Protein AF-A0A418GK72-F1 (afdb_monomer_lite)

Radius of gyration: 14.71 Å; chains: 1; bounding box: 32×18×40 Å

Organism: Escherichia coli (NCBI:txid562)

Structure (mmCIF, N/CA/C/O backbone):
data_AF-A0A418GK72-F1
#
_entry.id   AF-A0A418GK72-F1
#
loop_
_atom_site.group_PDB
_atom_site.id
_atom_site.type_symbol
_atom_site.label_atom_id
_atom_site.label_alt_id
_atom_site.label_comp_id
_atom_site.label_asym_id
_atom_site.label_entity_id
_atom_site.label_seq_id
_atom_site.pdbx_PDB_ins_code
_atom_site.Cartn_x
_atom_site.Cartn_y
_atom_site.Cartn_z
_atom_site.occupancy
_atom_site.B_iso_or_equiv
_atom_site.auth_seq_id
_atom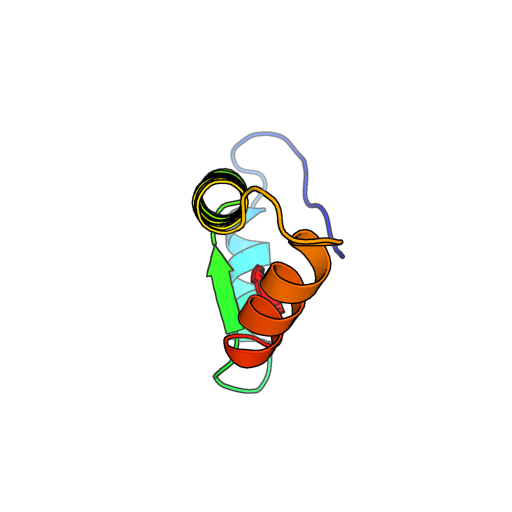_site.auth_comp_id
_atom_site.auth_asym_id
_atom_site.auth_atom_id
_atom_site.pdbx_PDB_model_num
ATOM 1 N N . GLY A 1 1 ? 2.263 -13.374 -2.841 1.00 64.38 1 GLY A N 1
ATOM 2 C CA . GLY A 1 1 ? 2.939 -12.110 -3.199 1.00 64.38 1 GLY A CA 1
ATOM 3 C C . GLY A 1 1 ? 4.109 -12.394 -4.121 1.00 64.38 1 GLY A C 1
ATOM 4 O O . GLY A 1 1 ? 4.589 -13.520 -4.126 1.00 64.38 1 GLY A O 1
ATOM 5 N N . LEU A 1 2 ? 4.549 -11.397 -4.890 1.00 73.00 2 LEU A N 1
ATOM 6 C CA . LEU A 1 2 ? 5.711 -11.462 -5.784 1.00 73.00 2 LEU A CA 1
ATOM 7 C C . LEU A 1 2 ? 6.712 -10.381 -5.355 1.00 73.00 2 LEU A C 1
ATOM 9 O O . LEU A 1 2 ? 6.332 -9.221 -5.234 1.00 73.00 2 LEU A O 1
ATOM 13 N N . TYR A 1 3 ? 7.976 -10.745 -5.134 1.00 78.06 3 TYR A N 1
ATOM 14 C CA . TYR A 1 3 ? 9.035 -9.797 -4.779 1.00 78.06 3 TYR A CA 1
ATOM 15 C C . TYR A 1 3 ? 10.093 -9.755 -5.882 1.00 78.06 3 TYR A C 1
ATOM 17 O O . TYR A 1 3 ? 10.805 -10.732 -6.109 1.00 78.06 3 TYR A O 1
ATOM 25 N N . MET A 1 4 ? 10.187 -8.625 -6.586 1.00 78.88 4 MET A N 1
ATOM 26 C CA . MET A 1 4 ? 11.160 -8.437 -7.661 1.00 78.88 4 MET A CA 1
ATOM 27 C C . MET A 1 4 ? 12.414 -7.724 -7.157 1.00 78.88 4 MET A C 1
ATOM 29 O O . MET A 1 4 ? 12.368 -6.543 -6.814 1.00 78.88 4 MET A O 1
ATOM 33 N N . TRP A 1 5 ? 13.557 -8.411 -7.196 1.00 82.12 5 TRP A N 1
ATOM 34 C CA . TRP A 1 5 ? 14.858 -7.846 -6.833 1.00 82.12 5 TRP A CA 1
ATOM 35 C C . TRP A 1 5 ? 15.858 -7.941 -7.995 1.00 82.12 5 TRP A C 1
ATOM 37 O O . TRP A 1 5 ? 15.723 -8.764 -8.895 1.00 82.12 5 TRP A O 1
ATOM 47 N N . GLY A 1 6 ? 16.859 -7.059 -8.004 1.00 85.94 6 GLY A N 1
ATOM 48 C CA . GLY A 1 6 ? 17.939 -7.070 -8.995 1.00 85.94 6 GLY A CA 1
ATOM 49 C C . GLY A 1 6 ? 18.584 -5.698 -9.172 1.00 85.94 6 GLY A C 1
ATOM 50 O O . GLY A 1 6 ? 18.044 -4.690 -8.713 1.00 85.94 6 GLY A O 1
ATOM 51 N N . GLY A 1 7 ? 19.717 -5.643 -9.877 1.00 87.25 7 GLY A N 1
ATOM 52 C CA . GLY A 1 7 ? 20.473 -4.405 -10.112 1.00 87.25 7 GLY A CA 1
ATOM 53 C C . GLY A 1 7 ? 19.689 -3.293 -10.829 1.00 87.25 7 GLY A C 1
ATOM 54 O O . GLY A 1 7 ? 18.594 -3.508 -11.363 1.00 87.25 7 GLY A O 1
ATOM 55 N N . VAL A 1 8 ? 20.247 -2.080 -10.833 1.00 86.88 8 VAL A N 1
ATOM 56 C CA . VAL A 1 8 ? 19.676 -0.907 -11.523 1.00 86.88 8 VAL A CA 1
ATOM 57 C C . VAL A 1 8 ? 19.567 -1.181 -13.033 1.00 86.88 8 VAL A C 1
ATOM 59 O O . VAL A 1 8 ? 20.383 -1.907 -13.597 1.00 86.88 8 VAL A O 1
ATOM 62 N N . GLY A 1 9 ? 18.519 -0.664 -13.684 1.00 87.69 9 GLY A N 1
ATOM 63 C CA . GLY A 1 9 ? 18.344 -0.772 -15.142 1.00 87.69 9 GLY A CA 1
ATOM 64 C C . GLY A 1 9 ? 17.845 -2.125 -15.672 1.00 87.69 9 GLY A C 1
ATOM 65 O O . GLY A 1 9 ? 17.765 -2.312 -16.877 1.00 87.69 9 GLY A O 1
ATOM 66 N N . ARG A 1 10 ? 17.467 -3.075 -14.806 1.00 89.25 10 ARG A N 1
ATOM 67 C CA . ARG A 1 10 ? 17.012 -4.425 -15.214 1.00 89.25 10 ARG A CA 1
ATOM 68 C C . ARG A 1 10 ? 15.515 -4.542 -15.547 1.00 89.25 10 ARG A C 1
ATOM 70 O O . ARG A 1 10 ? 14.968 -5.633 -15.496 1.00 89.25 10 ARG A O 1
ATOM 77 N N . GLY A 1 11 ? 14.828 -3.428 -15.807 1.00 87.81 11 GLY A N 1
ATOM 78 C CA . GLY A 1 11 ? 13.419 -3.444 -16.232 1.00 87.81 11 GLY A CA 1
ATOM 79 C C . GLY A 1 11 ? 12.379 -3.798 -15.156 1.00 87.81 11 GLY A C 1
ATOM 80 O O . GLY A 1 11 ? 11.210 -3.945 -15.483 1.00 87.81 11 GLY A O 1
ATOM 81 N N . LYS A 1 12 ? 12.757 -3.889 -13.872 1.00 89.31 12 LYS A N 1
ATOM 82 C CA . LYS A 1 12 ? 11.827 -4.226 -12.770 1.00 89.31 12 LYS A CA 1
ATOM 83 C C . LYS A 1 12 ? 10.607 -3.300 -12.706 1.00 89.31 12 LYS A C 1
ATOM 85 O O . LYS A 1 12 ? 9.491 -3.770 -12.525 1.00 89.31 12 LYS A O 1
ATOM 90 N N . THR A 1 13 ? 10.825 -1.994 -12.882 1.00 85.94 13 THR A N 1
ATOM 91 C CA . THR A 1 13 ? 9.744 -0.998 -12.910 1.00 85.94 13 THR A CA 1
ATOM 92 C C . THR A 1 13 ? 8.787 -1.262 -14.066 1.00 85.94 13 THR A C 1
ATOM 94 O O . THR A 1 13 ? 7.585 -1.324 -13.854 1.00 85.94 13 THR A O 1
ATOM 97 N N . TRP A 1 14 ? 9.328 -1.515 -15.259 1.00 87.00 14 TRP A N 1
ATOM 98 C CA . TRP A 1 14 ? 8.533 -1.801 -16.451 1.00 87.00 14 TRP A CA 1
ATOM 99 C C . TRP A 1 14 ? 7.702 -3.083 -16.304 1.00 87.00 14 TRP A C 1
ATOM 101 O O . TRP A 1 14 ? 6.536 -3.108 -16.683 1.00 87.00 14 TRP A O 1
ATOM 111 N N . LEU A 1 15 ? 8.267 -4.128 -15.689 1.00 87.06 15 LEU A N 1
ATOM 112 C CA . LEU A 1 15 ? 7.541 -5.369 -15.414 1.00 87.06 15 LEU A CA 1
ATOM 113 C C . LEU A 1 15 ? 6.413 -5.147 -14.392 1.00 87.06 15 LEU A C 1
ATOM 115 O O . LEU A 1 15 ? 5.305 -5.633 -14.610 1.00 87.06 15 LEU A O 1
ATOM 119 N N . MET A 1 16 ? 6.648 -4.357 -13.332 1.00 86.56 16 MET A N 1
ATOM 120 C CA . MET A 1 16 ? 5.573 -3.960 -12.406 1.00 86.56 16 MET A CA 1
ATOM 121 C C . MET A 1 16 ? 4.475 -3.167 -13.116 1.00 86.56 16 MET A C 1
ATOM 123 O O . MET A 1 16 ? 3.300 -3.378 -12.834 1.00 86.56 16 MET A O 1
ATOM 127 N N . ASP A 1 17 ? 4.838 -2.274 -14.037 1.00 88.00 17 ASP A N 1
ATOM 128 C CA . ASP A 1 17 ? 3.868 -1.455 -14.766 1.00 88.00 17 ASP A CA 1
ATOM 129 C C . ASP A 1 17 ? 3.003 -2.306 -15.695 1.00 88.00 17 ASP A C 1
ATOM 131 O O . ASP A 1 17 ? 1.784 -2.147 -15.710 1.00 88.00 17 ASP A O 1
ATOM 135 N N . LEU A 1 18 ? 3.603 -3.259 -16.411 1.00 88.38 18 LEU A N 1
ATOM 136 C CA . LEU A 1 18 ? 2.859 -4.223 -17.220 1.00 88.38 18 LEU A CA 1
ATOM 137 C C . LEU A 1 18 ? 1.942 -5.101 -16.374 1.00 88.38 18 LEU A C 1
ATOM 139 O O . LEU A 1 18 ? 0.780 -5.284 -16.730 1.00 88.38 18 LEU A O 1
ATOM 143 N N . PHE A 1 19 ? 2.439 -5.619 -15.249 1.00 87.12 19 PHE A N 1
ATOM 144 C CA . PHE A 1 19 ? 1.626 -6.392 -14.315 1.00 87.12 19 PHE A CA 1
ATOM 145 C C . PHE A 1 19 ? 0.417 -5.570 -13.853 1.00 87.12 19 PHE A C 1
ATOM 147 O O . PHE A 1 19 ? -0.721 -5.998 -14.043 1.00 87.12 19 PHE A O 1
ATOM 154 N N . TYR A 1 20 ? 0.653 -4.351 -13.361 1.00 87.50 20 TYR A N 1
ATOM 155 C CA . TYR A 1 20 ? -0.397 -3.429 -12.938 1.00 87.50 20 TYR A CA 1
ATOM 156 C C . TYR A 1 20 ? -1.420 -3.166 -14.049 1.00 87.50 20 TYR A C 1
ATOM 158 O O . TYR A 1 20 ? -2.625 -3.216 -13.812 1.00 87.50 20 TYR A O 1
ATOM 166 N N . GLN A 1 21 ? -0.968 -2.907 -15.277 1.00 87.56 21 GLN A N 1
ATOM 167 C CA . GLN A 1 21 ? -1.845 -2.645 -16.421 1.00 87.56 21 GLN A CA 1
ATOM 168 C C . GLN A 1 21 ? -2.667 -3.874 -16.822 1.00 87.56 21 GLN A C 1
ATOM 170 O O . GLN A 1 21 ? -3.840 -3.725 -17.149 1.00 87.56 21 GLN A O 1
ATOM 175 N N . SER A 1 22 ? -2.083 -5.071 -16.742 1.00 89.00 22 SER A N 1
ATOM 176 C CA . SER A 1 22 ? -2.735 -6.331 -17.117 1.00 89.00 22 SER A CA 1
ATOM 177 C C . SER A 1 22 ? -3.831 -6.787 -16.148 1.00 89.00 22 SER A C 1
ATOM 179 O O . SER A 1 22 ? -4.685 -7.584 -16.532 1.00 89.00 22 SER A O 1
ATOM 181 N N . LEU A 1 23 ? -3.824 -6.296 -14.903 1.00 87.69 23 LEU A N 1
ATOM 182 C CA . LEU A 1 23 ? -4.827 -6.673 -13.909 1.00 87.69 23 LEU A CA 1
ATOM 183 C C . LEU A 1 23 ? -6.216 -6.138 -14.298 1.00 87.69 23 LEU A C 1
ATOM 185 O O . LEU A 1 23 ? -6.353 -4.927 -14.516 1.00 87.69 23 LEU A O 1
ATOM 189 N N . PRO A 1 24 ? -7.251 -6.995 -14.344 1.00 86.06 24 PRO A N 1
ATOM 190 C CA . PRO A 1 24 ? -8.615 -6.555 -14.597 1.00 86.06 24 PRO A CA 1
ATOM 191 C C . PRO A 1 24 ? -9.165 -5.772 -13.396 1.00 86.06 24 PRO A C 1
ATOM 193 O O . PRO A 1 24 ? -8.874 -6.091 -12.245 1.00 86.06 24 PRO A O 1
ATOM 196 N N . GLY A 1 25 ? -9.994 -4.766 -13.673 1.00 84.94 25 GLY A N 1
ATOM 197 C CA . GLY A 1 25 ? -10.646 -3.946 -12.652 1.00 84.94 25 GLY A CA 1
ATOM 198 C C . GLY A 1 25 ? -9.865 -2.696 -12.233 1.00 84.94 25 GLY A C 1
ATOM 199 O O . GLY A 1 25 ? -8.707 -2.483 -12.599 1.00 84.94 25 GLY A O 1
ATOM 200 N N . GLU A 1 26 ? -10.548 -1.846 -11.467 1.00 84.25 26 GLU A N 1
ATOM 201 C CA . GLU A 1 26 ? -10.047 -0.532 -11.038 1.00 84.25 26 GLU A CA 1
ATOM 202 C C . GLU A 1 26 ? -9.574 -0.517 -9.577 1.00 84.25 26 GLU A C 1
ATOM 204 O O . GLU A 1 26 ? -8.862 0.396 -9.167 1.00 84.25 26 GLU A O 1
ATOM 209 N N . ARG A 1 27 ? -9.899 -1.555 -8.791 1.00 88.56 27 ARG A N 1
ATOM 210 C CA . ARG A 1 27 ? -9.506 -1.705 -7.376 1.00 88.56 27 ARG A CA 1
ATOM 211 C C . ARG A 1 27 ? -8.076 -2.235 -7.234 1.00 88.56 27 ARG A C 1
ATOM 213 O O . ARG A 1 27 ? -7.818 -3.214 -6.540 1.00 88.56 27 ARG A O 1
ATOM 220 N N . LYS A 1 28 ? -7.141 -1.593 -7.925 1.00 88.44 28 LYS A N 1
ATOM 221 C CA . LYS A 1 28 ? -5.703 -1.859 -7.854 1.00 88.44 28 LYS A CA 1
ATOM 222 C C . LYS A 1 28 ? -4.985 -0.575 -7.474 1.00 88.44 28 LYS A C 1
ATOM 224 O O . LYS A 1 28 ? -5.295 0.492 -7.998 1.00 88.44 28 LYS A O 1
ATOM 229 N N . GLN A 1 29 ? -4.018 -0.674 -6.575 1.00 86.50 29 GLN A N 1
ATOM 230 C CA . GLN A 1 29 ? -3.198 0.453 -6.149 1.00 86.50 29 GLN A CA 1
ATOM 231 C C . GLN A 1 29 ? -1.726 0.149 -6.385 1.00 86.50 29 GLN A C 1
ATOM 233 O O . GLN A 1 29 ? -1.254 -0.957 -6.128 1.00 86.50 29 GLN A O 1
ATOM 238 N N . ARG A 1 30 ? -1.002 1.162 -6.867 1.00 87.12 30 ARG A N 1
ATOM 239 C CA . ARG A 1 30 ? 0.453 1.130 -7.013 1.00 87.12 30 ARG A CA 1
ATOM 240 C C . ARG A 1 30 ? 1.067 1.953 -5.889 1.00 87.12 30 ARG A C 1
ATOM 242 O O . ARG A 1 30 ? 0.918 3.175 -5.870 1.00 87.12 30 ARG A O 1
ATOM 249 N N . LEU A 1 31 ? 1.727 1.296 -4.944 1.00 86.62 31 LEU A N 1
ATOM 250 C CA . LEU A 1 31 ? 2.239 1.910 -3.728 1.00 86.62 31 LEU A CA 1
ATOM 251 C C . LEU A 1 31 ? 3.632 1.379 -3.405 1.00 86.62 31 LEU A C 1
ATOM 253 O O . LEU A 1 31 ? 3.848 0.192 -3.192 1.00 86.62 31 LEU A O 1
ATOM 257 N N . HIS A 1 32 ? 4.594 2.290 -3.273 1.00 85.94 32 HIS A N 1
ATOM 258 C CA . HIS A 1 32 ? 5.917 1.911 -2.795 1.00 85.94 32 HIS A CA 1
ATOM 259 C C . HIS A 1 32 ? 5.849 1.372 -1.364 1.00 85.94 32 HIS A C 1
ATOM 261 O O . HIS A 1 32 ? 5.237 1.992 -0.493 1.00 85.94 32 HIS A O 1
ATOM 267 N N . PHE A 1 33 ? 6.572 0.281 -1.100 1.00 82.69 33 PHE A N 1
ATOM 268 C CA . PHE A 1 33 ? 6.604 -0.384 0.206 1.00 82.69 33 PHE A CA 1
ATOM 269 C C . PHE A 1 33 ? 6.860 0.575 1.382 1.00 82.69 33 PHE A C 1
ATOM 271 O O . PHE A 1 33 ? 6.204 0.483 2.412 1.00 82.69 33 PHE A O 1
ATOM 278 N N . HIS A 1 34 ? 7.757 1.553 1.220 1.00 86.56 34 HIS A N 1
ATOM 279 C CA . HIS A 1 34 ? 8.012 2.553 2.262 1.00 86.56 34 HIS A CA 1
ATOM 280 C C . HIS A 1 34 ? 6.764 3.390 2.599 1.00 86.56 34 HIS A C 1
ATOM 282 O O . HIS A 1 34 ? 6.492 3.673 3.761 1.00 86.56 34 HIS A O 1
ATOM 288 N N . ARG A 1 35 ? 5.979 3.777 1.587 1.00 89.31 35 ARG A N 1
ATOM 289 C CA . ARG A 1 35 ? 4.736 4.539 1.770 1.00 89.31 35 ARG A CA 1
ATOM 290 C C . ARG A 1 35 ? 3.640 3.666 2.387 1.00 89.31 35 ARG A C 1
ATOM 292 O O . ARG A 1 35 ? 2.890 4.158 3.222 1.00 89.31 35 ARG A O 1
ATOM 299 N N . PHE A 1 36 ? 3.594 2.385 2.017 1.00 90.62 36 PHE A N 1
ATOM 300 C CA . PHE A 1 36 ? 2.726 1.391 2.651 1.00 90.62 36 PHE A CA 1
ATOM 301 C C . PHE A 1 36 ? 3.022 1.263 4.148 1.00 90.62 36 PHE A C 1
ATOM 303 O O . PHE A 1 36 ? 2.127 1.449 4.967 1.00 90.62 36 PHE A O 1
ATOM 310 N N . MET A 1 37 ? 4.285 1.029 4.512 1.00 92.88 37 MET A N 1
ATOM 311 C CA . MET A 1 37 ? 4.675 0.870 5.912 1.00 92.88 37 MET A CA 1
ATOM 312 C C . MET A 1 37 ? 4.418 2.131 6.734 1.00 92.88 37 MET A C 1
ATOM 314 O O . MET A 1 37 ? 3.951 2.011 7.864 1.00 92.88 37 MET A O 1
ATOM 318 N N . LEU A 1 38 ? 4.655 3.320 6.167 1.00 94.44 38 LEU A N 1
ATOM 319 C CA . LEU A 1 38 ? 4.341 4.585 6.831 1.00 94.44 38 LEU A CA 1
ATOM 320 C C . LEU A 1 38 ? 2.853 4.666 7.204 1.00 94.44 38 LEU A C 1
ATOM 322 O O . LEU A 1 38 ? 2.536 4.899 8.366 1.00 94.44 38 LEU A O 1
ATOM 326 N N . ARG A 1 39 ? 1.955 4.37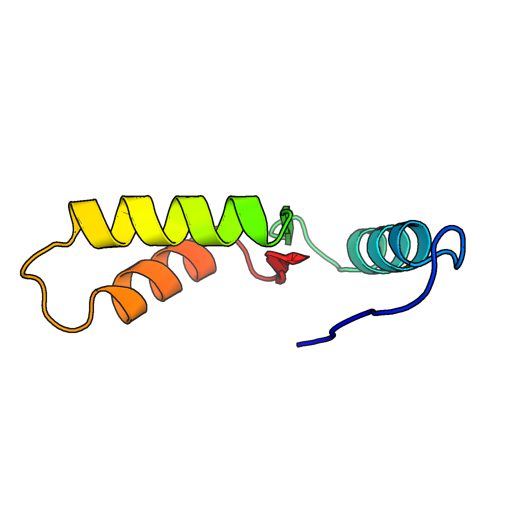4 6.254 1.00 92.94 39 ARG A N 1
ATOM 327 C CA . ARG A 1 39 ? 0.507 4.357 6.507 1.00 92.94 39 ARG A CA 1
ATOM 328 C C . ARG A 1 39 ? 0.123 3.332 7.578 1.00 92.94 39 ARG A C 1
ATOM 330 O O . ARG A 1 39 ? -0.654 3.646 8.471 1.00 92.94 39 ARG A O 1
ATOM 337 N N . VAL A 1 40 ? 0.691 2.125 7.527 1.00 94.75 40 VAL A N 1
ATOM 338 C CA . VAL A 1 40 ? 0.452 1.098 8.558 1.00 94.75 40 VAL A CA 1
ATOM 339 C C . VAL A 1 40 ? 0.865 1.606 9.943 1.00 94.75 40 VAL A C 1
ATOM 341 O O . VAL A 1 40 ? 0.135 1.400 10.905 1.00 94.75 40 VAL A O 1
ATOM 344 N N . HIS A 1 41 ? 2.003 2.296 10.061 1.00 95.25 41 HIS A N 1
ATOM 345 C CA . HIS A 1 41 ? 2.475 2.830 11.343 1.00 95.25 41 HIS A CA 1
ATOM 346 C C . HIS A 1 41 ? 1.584 3.961 11.871 1.00 95.25 41 HIS A C 1
ATOM 348 O O . HIS A 1 41 ? 1.312 4.020 13.072 1.00 95.25 41 HIS A O 1
ATOM 354 N N . GLU A 1 42 ? 1.106 4.838 10.988 1.00 95.81 42 GLU A N 1
ATOM 355 C CA . GLU A 1 42 ? 0.142 5.888 11.332 1.00 95.81 42 GLU A CA 1
ATOM 356 C C . GLU A 1 42 ? -1.165 5.279 11.862 1.00 95.81 42 GLU A C 1
ATOM 358 O O . GLU A 1 42 ? -1.638 5.670 12.931 1.00 95.81 42 GLU A O 1
ATOM 363 N N . GLU A 1 43 ? -1.711 4.263 11.184 1.00 95.00 43 GLU A N 1
ATOM 364 C CA . GLU A 1 43 ? -2.938 3.591 11.630 1.00 95.00 43 GLU A CA 1
ATOM 365 C C . GLU A 1 43 ? -2.739 2.784 12.921 1.00 95.00 43 GLU A C 1
ATOM 367 O O . GLU A 1 43 ? -3.597 2.829 13.801 1.00 95.00 43 GLU A O 1
ATOM 372 N N . LEU A 1 44 ? -1.596 2.112 13.094 1.00 95.56 44 LEU A N 1
ATOM 373 C CA . LEU A 1 44 ? -1.248 1.434 14.349 1.00 95.56 44 LEU A CA 1
ATOM 374 C C . LEU A 1 44 ? -1.177 2.410 15.525 1.00 95.56 44 LEU A C 1
ATOM 376 O O . LEU A 1 44 ? -1.615 2.083 16.626 1.00 95.56 44 LEU A O 1
ATOM 380 N N . THR A 1 45 ? -0.646 3.611 15.291 1.00 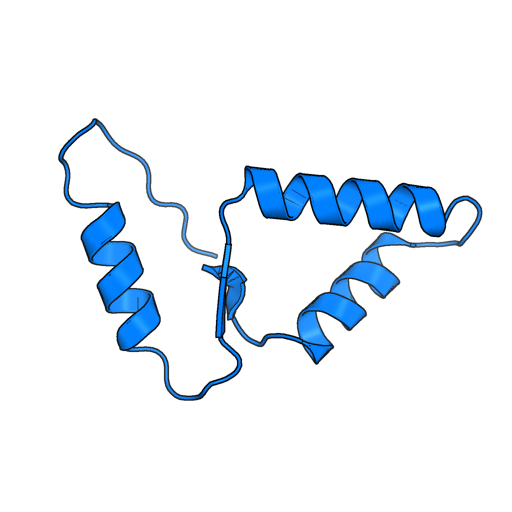95.62 45 THR A N 1
ATOM 381 C CA . THR A 1 45 ? -0.588 4.666 16.310 1.00 95.62 45 THR A CA 1
ATOM 382 C C . THR A 1 45 ? -1.995 5.144 16.673 1.00 95.62 45 THR A C 1
ATOM 384 O O . THR A 1 45 ? -2.307 5.298 17.850 1.0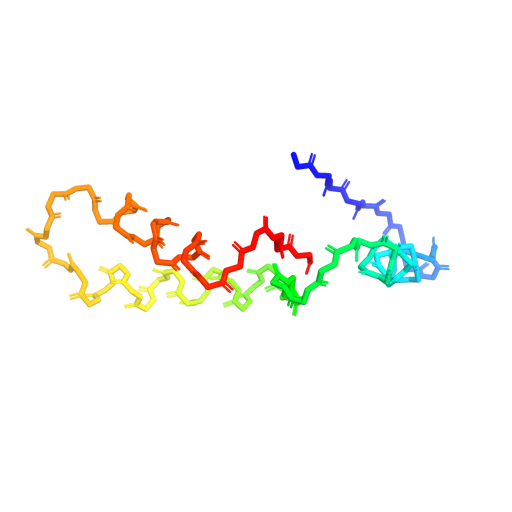0 95.62 45 THR A O 1
ATOM 387 N N . ALA A 1 46 ? -2.871 5.321 15.681 1.00 94.56 46 ALA A N 1
ATOM 388 C CA . ALA A 1 46 ? -4.260 5.724 15.902 1.00 94.56 46 ALA A CA 1
ATOM 389 C C . ALA A 1 46 ? -5.110 4.644 16.600 1.00 94.56 46 ALA A C 1
ATOM 391 O O . ALA A 1 46 ? -6.066 4.971 17.298 1.00 94.56 46 ALA A O 1
ATOM 392 N N . LEU A 1 47 ? -4.769 3.366 16.418 1.00 94.81 47 LEU A N 1
ATOM 393 C CA . LEU A 1 47 ? -5.455 2.214 17.014 1.00 94.81 47 LEU A CA 1
ATOM 394 C C . LEU A 1 47 ? -4.775 1.706 18.298 1.00 94.81 47 LEU A C 1
ATOM 396 O O . LEU A 1 47 ? -5.044 0.586 18.736 1.00 94.81 47 LEU A O 1
ATOM 400 N N . GLN A 1 48 ? -3.901 2.506 18.918 1.00 91.50 48 GLN A N 1
ATOM 401 C CA . GLN A 1 48 ? -3.247 2.131 20.171 1.00 91.50 48 GLN A CA 1
ATOM 402 C C . GLN A 1 48 ? -4.265 1.720 21.244 1.00 91.50 48 GLN A C 1
ATOM 404 O O . GLN A 1 48 ? -5.237 2.421 21.514 1.00 91.50 48 GLN A O 1
ATOM 409 N N . GLY A 1 49 ? -4.014 0.569 21.873 1.00 90.44 49 GLY A N 1
ATOM 410 C CA . GLY A 1 49 ? -4.877 0.009 22.915 1.00 90.44 49 GLY A CA 1
ATOM 411 C C . GLY A 1 49 ? -6.027 -0.864 22.404 1.00 90.44 49 GLY A C 1
ATOM 412 O O . GLY A 1 49 ? -6.708 -1.471 23.227 1.00 90.44 49 GLY A O 1
ATOM 413 N N . GLN A 1 50 ? -6.232 -0.981 21.086 1.00 89.75 50 GLN A N 1
ATOM 414 C CA . GLN A 1 50 ? -7.113 -2.010 20.529 1.00 89.75 50 GLN A CA 1
ATOM 415 C C . GLN A 1 50 ? -6.412 -3.368 20.459 1.00 89.75 50 GLN A C 1
ATOM 417 O O . GLN A 1 50 ? -5.198 -3.455 20.268 1.00 89.75 50 GLN A O 1
ATOM 422 N N . THR A 1 51 ? -7.196 -4.431 20.610 1.00 91.12 51 THR A N 1
ATOM 423 C CA . THR A 1 51 ? -6.750 -5.806 20.382 1.00 91.12 51 THR A CA 1
ATOM 424 C C . THR A 1 51 ? -6.672 -6.057 18.876 1.00 91.12 51 THR A C 1
ATOM 426 O O . THR A 1 51 ? -7.577 -5.670 18.144 1.00 91.12 51 THR A O 1
ATOM 429 N N . ASP A 1 52 ? -5.572 -6.656 18.422 1.00 91.00 52 ASP A N 1
ATOM 430 C CA . ASP A 1 52 ? -5.324 -7.030 17.022 1.00 91.00 52 ASP A CA 1
ATOM 431 C C . ASP A 1 52 ? -5.538 -5.906 15.977 1.00 91.00 52 ASP A C 1
ATOM 433 O O . ASP A 1 52 ? -6.187 -6.101 14.948 1.00 91.00 52 ASP A O 1
ATOM 437 N N . PRO A 1 53 ? -4.928 -4.715 16.162 1.00 91.75 53 PRO A N 1
ATOM 438 C CA . PRO A 1 53 ? -5.146 -3.563 15.282 1.00 91.75 53 PRO A CA 1
ATOM 439 C C . PRO A 1 53 ? -4.699 -3.817 13.834 1.00 91.75 53 PRO A C 1
ATOM 441 O O . PRO A 1 53 ? -5.187 -3.166 12.914 1.00 91.75 53 PRO A O 1
ATOM 444 N N . LEU A 1 54 ? -3.793 -4.775 13.610 1.00 93.12 54 LEU A N 1
ATOM 445 C CA . LEU A 1 54 ? -3.364 -5.173 12.270 1.00 93.12 54 LEU A CA 1
ATOM 446 C C . LEU A 1 54 ? -4.482 -5.829 11.454 1.00 93.12 54 LEU A C 1
ATOM 448 O O . LEU A 1 54 ? -4.504 -5.630 10.242 1.00 93.12 54 LEU A O 1
ATOM 452 N N . GLU A 1 55 ? -5.400 -6.571 12.079 1.00 94.12 55 GLU A N 1
ATOM 453 C CA . GLU A 1 55 ? -6.540 -7.162 11.363 1.00 94.12 55 GLU A CA 1
ATOM 454 C C . GLU A 1 55 ? -7.478 -6.065 10.861 1.00 94.12 55 GLU A C 1
ATOM 456 O O . GLU A 1 55 ? -7.835 -6.037 9.685 1.00 94.12 55 GLU A O 1
ATOM 461 N N . ILE A 1 56 ? -7.761 -5.077 11.713 1.00 93.56 56 ILE A N 1
ATOM 462 C CA . ILE A 1 56 ? -8.577 -3.907 11.364 1.00 93.56 56 ILE A CA 1
ATOM 463 C C . ILE A 1 56 ? -7.941 -3.128 10.209 1.00 93.56 56 ILE A C 1
ATOM 465 O O . ILE A 1 56 ? -8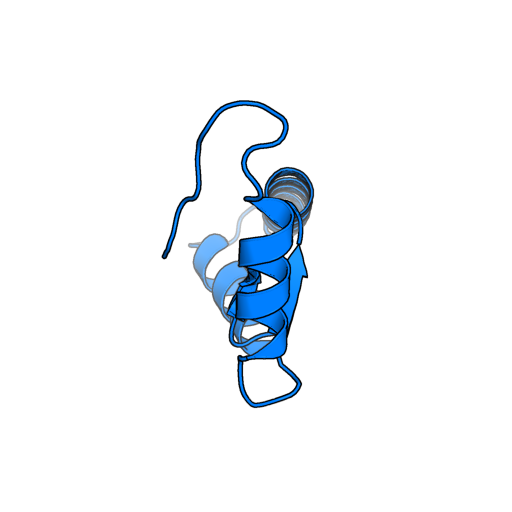.623 -2.719 9.268 1.00 93.56 56 ILE A O 1
ATOM 469 N N . ILE A 1 57 ? -6.625 -2.924 10.265 1.00 93.69 57 ILE A N 1
ATOM 470 C CA . ILE A 1 57 ? -5.874 -2.257 9.200 1.00 93.69 57 ILE A CA 1
ATOM 471 C C . ILE A 1 57 ? -5.945 -3.079 7.904 1.00 93.69 57 ILE A C 1
ATOM 473 O O . ILE A 1 57 ? -6.206 -2.521 6.838 1.00 93.69 57 ILE A O 1
ATOM 477 N N . ALA A 1 58 ? -5.764 -4.400 7.972 1.00 92.19 58 ALA A N 1
ATOM 478 C CA . ALA A 1 58 ? -5.851 -5.281 6.809 1.00 92.19 58 ALA A CA 1
ATOM 479 C C . ALA A 1 58 ? -7.242 -5.249 6.156 1.00 92.19 58 ALA A C 1
ATOM 481 O O . ALA A 1 58 ? -7.338 -5.160 4.930 1.00 92.19 58 ALA A O 1
ATOM 482 N N . ASP A 1 59 ? -8.309 -5.244 6.956 1.00 93.00 59 ASP A N 1
ATOM 483 C CA . ASP A 1 59 ? -9.684 -5.136 6.466 1.00 93.00 59 ASP A CA 1
ATOM 484 C C . ASP A 1 59 ? -9.946 -3.795 5.771 1.00 93.00 59 ASP A C 1
ATOM 486 O O . ASP A 1 59 ? -10.584 -3.761 4.715 1.00 93.00 59 ASP A O 1
ATOM 490 N N . ARG A 1 60 ? -9.391 -2.691 6.291 1.00 91.56 60 ARG A N 1
ATOM 491 C CA . ARG A 1 60 ? -9.447 -1.377 5.626 1.00 91.56 60 ARG A CA 1
ATOM 492 C C . ARG A 1 60 ? -8.750 -1.401 4.271 1.00 91.56 60 ARG A C 1
ATOM 494 O O . ARG A 1 60 ? -9.341 -0.991 3.274 1.00 91.56 60 ARG A O 1
ATOM 501 N N . PHE A 1 61 ? -7.535 -1.945 4.201 1.00 91.12 61 PHE A N 1
ATOM 502 C CA . PHE A 1 61 ? -6.819 -2.079 2.930 1.00 91.12 6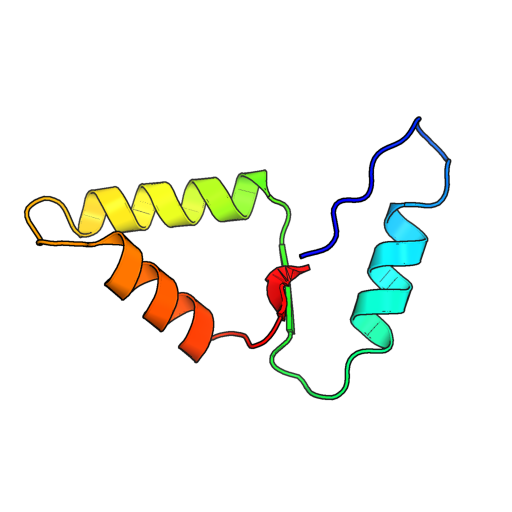1 PHE A CA 1
ATOM 503 C C . PHE A 1 61 ? -7.593 -2.938 1.923 1.00 91.12 61 PHE A C 1
ATOM 505 O O . PHE A 1 61 ? -7.693 -2.563 0.756 1.00 91.12 61 PHE A O 1
ATOM 512 N N . LYS A 1 62 ? -8.199 -4.044 2.371 1.00 90.31 62 LYS A N 1
ATOM 513 C CA . LYS A 1 62 ? -9.028 -4.924 1.535 1.00 90.31 62 LYS A CA 1
ATOM 514 C C . LYS A 1 62 ? -10.306 -4.242 1.033 1.00 90.31 62 LYS A C 1
ATOM 516 O O . LYS A 1 62 ? -10.765 -4.529 -0.074 1.00 90.31 62 LYS A O 1
ATOM 521 N N . ALA A 1 63 ? -10.897 -3.343 1.819 1.00 90.06 63 ALA A N 1
ATOM 522 C CA . ALA A 1 63 ? -12.047 -2.551 1.390 1.00 90.06 63 ALA A CA 1
ATOM 523 C C . ALA A 1 63 ? -11.670 -1.546 0.286 1.00 90.06 63 ALA A C 1
ATOM 525 O O . ALA A 1 63 ? -12.448 -1.319 -0.643 1.00 90.06 63 ALA A O 1
ATOM 526 N N . GLU A 1 64 ? -10.459 -0.999 0.324 1.00 87.44 64 GLU A N 1
ATOM 527 C CA . GLU A 1 64 ? -9.984 -0.012 -0.650 1.00 87.44 64 GLU A CA 1
ATOM 528 C C . GLU A 1 64 ? -9.423 -0.635 -1.932 1.00 87.44 64 GLU A C 1
ATOM 530 O O . GLU A 1 64 ? -9.568 -0.068 -3.018 1.00 87.44 64 GLU A O 1
ATOM 535 N N . THR A 1 65 ? -8.758 -1.786 -1.832 1.00 87.94 65 THR A N 1
ATOM 536 C CA . THR A 1 65 ? -8.019 -2.351 -2.959 1.00 87.94 65 THR A CA 1
ATOM 537 C C . THR A 1 65 ? -7.914 -3.871 -2.894 1.00 87.94 65 THR A C 1
ATOM 539 O O . THR A 1 65 ? -7.721 -4.459 -1.833 1.00 87.94 65 THR A O 1
ATOM 542 N N . ASP A 1 66 ? -8.006 -4.503 -4.062 1.00 84.75 66 ASP A N 1
ATOM 543 C CA . ASP A 1 66 ? -7.862 -5.949 -4.232 1.00 84.75 66 ASP A CA 1
ATOM 544 C C . ASP A 1 66 ? -6.402 -6.346 -4.494 1.00 84.75 66 ASP A C 1
ATOM 546 O O . ASP A 1 66 ? -5.977 -7.442 -4.125 1.00 84.75 66 ASP A O 1
ATOM 550 N N . VAL A 1 67 ? -5.609 -5.454 -5.105 1.00 84.00 67 VAL A N 1
ATOM 551 C CA . VAL A 1 67 ? -4.177 -5.675 -5.363 1.00 84.00 67 VAL A CA 1
ATOM 552 C C . VAL A 1 67 ? -3.337 -4.439 -5.027 1.00 84.00 67 VAL A C 1
ATOM 554 O O . VAL A 1 67 ? -3.563 -3.359 -5.572 1.00 84.00 67 VAL A O 1
ATOM 557 N N . LEU A 1 68 ? -2.330 -4.626 -4.166 1.00 83.88 68 LEU A N 1
ATOM 558 C CA . LEU A 1 68 ? -1.263 -3.660 -3.877 1.00 83.88 68 LEU A CA 1
ATOM 559 C C . LEU A 1 68 ? 0.002 -4.042 -4.658 1.00 83.88 68 LEU A C 1
ATOM 561 O O . LEU A 1 68 ? 0.491 -5.167 -4.522 1.00 83.88 68 LEU A O 1
ATOM 565 N N . CYS A 1 69 ? 0.514 -3.109 -5.461 1.00 80.44 69 CYS A N 1
ATOM 566 C CA . CYS A 1 69 ? 1.623 -3.310 -6.401 1.00 80.44 69 CYS A CA 1
ATOM 567 C C . CYS A 1 69 ? 2.782 -2.353 -6.123 1.00 80.44 69 CYS A C 1
ATOM 569 O O . CYS A 1 69 ? 2.511 -1.137 -5.988 1.00 80.44 69 CYS A O 1
#

Foldseek 3Di:
DDDDDDDPPPCPVVVVVVVQVPDPDDQEDEDDPVRVVVVVVVQCVVCPPDDPSVVVVVVVNVVRHPYYD

Secondary structure (DSSP, 8-state):
-------TTSSHHHHHHHHHHHS-SS-EE---HHHHHHHHHHHHHHTTT-SSHHHHHHHHHHHH-SEE-

pLDDT: mean 88.38, std 5.31, range [64.38, 95.81]

InterPro domains:
  IPR005654 ATPase, AFG1-like [PF03969] (1-69)
  IPR005654 ATPase, AFG1-like [PTHR12169] (1-69)
  IPR027417 P-loop containing nucleoside triphosphate hydrolase [G3DSA:3.40.50.300] (1-69)

Sequence (69 aa):
GLYMWGGVGRGKTWLMDLFYQSLPGERKQRLHFHRFMLRVHEELTALQGQTDPLEIIADRFKAETDVLC